Protein AF-A0A939FC76-F1 (afdb_monomer_lite)

InterPro domains:
  IPR024041 Ammonium transporter AmtB-like domain [PF00909] (3-61)
  IPR029020 Ammonium/urea transporter [G3DSA:1.10.3430.10] (1-69)

Foldseek 3Di:
DDDPPPVVVVVVVVVVVVVVCCVCVVVVVVQVVCCVPPRNDDDPVCVVVDVCCNPVVDDPDDPDDDDPDDPPPDDDDDDDDDD

Sequence (83 aa):
LYGGGLGQLGRQALAVVVVAAYAFLVTYGIGKAIDRLIGFRADEEHEQQGLDLTVHAESAYDHGVLGHGAPLSGTPKTPKVHA

pLDDT: mean 82.93, std 16.43, range [50.22, 98.81]

Structure (mmCIF, N/CA/C/O backbone):
data_AF-A0A939FC76-F1
#
_entry.id   AF-A0A939FC76-F1
#
loop_
_atom_site.group_PDB
_atom_site.id
_atom_site.type_symbol
_atom_site.label_atom_id
_atom_site.label_alt_id
_atom_site.label_comp_id
_atom_site.label_asym_id
_atom_site.label_entity_id
_atom_site.label_seq_id
_atom_site.pdbx_PDB_ins_code
_atom_site.Cartn_x
_atom_site.Cartn_y
_atom_site.Cartn_z
_atom_site.occupancy
_atom_site.B_iso_or_equiv
_atom_site.auth_seq_id
_atom_site.auth_comp_id
_atom_site.auth_asym_id
_atom_site.auth_atom_id
_atom_site.pdbx_PDB_model_num
ATOM 1 N N . LEU A 1 1 ? 36.178 -9.075 -18.325 1.00 51.12 1 LEU A N 1
ATOM 2 C CA . LEU A 1 1 ? 35.163 -7.996 -18.306 1.00 51.12 1 LEU A CA 1
ATOM 3 C C . LEU A 1 1 ? 33.883 -8.565 -17.703 1.00 51.12 1 LEU A C 1
ATOM 5 O O . LEU A 1 1 ? 33.280 -9.428 -18.324 1.00 51.12 1 LEU A O 1
ATOM 9 N N . TYR A 1 2 ? 33.529 -8.162 -16.482 1.00 63.91 2 TYR A N 1
ATOM 10 C CA . TYR A 1 2 ? 32.309 -8.596 -15.786 1.00 63.91 2 TYR A CA 1
ATOM 11 C C . TYR A 1 2 ? 31.208 -7.533 -15.949 1.00 63.91 2 TYR A C 1
ATOM 13 O O . TYR A 1 2 ? 31.521 -6.346 -15.923 1.00 63.91 2 TYR A O 1
ATOM 21 N N . GLY A 1 3 ? 29.940 -7.944 -16.103 1.00 68.75 3 GLY A N 1
ATOM 22 C CA . GLY A 1 3 ? 28.780 -7.047 -15.925 1.00 68.75 3 GLY A CA 1
ATOM 23 C C . GLY A 1 3 ? 27.899 -6.734 -17.146 1.00 68.75 3 GLY A C 1
ATOM 24 O O . GLY A 1 3 ? 27.073 -5.836 -17.047 1.00 68.75 3 GLY A O 1
ATOM 25 N N . GLY A 1 4 ? 28.067 -7.416 -18.288 1.00 76.06 4 GLY A N 1
ATOM 26 C CA . GLY A 1 4 ? 27.116 -7.395 -19.423 1.00 76.06 4 GLY A CA 1
ATOM 27 C C . GLY A 1 4 ? 26.834 -6.046 -20.114 1.00 76.06 4 GLY A C 1
ATOM 28 O O . GLY A 1 4 ? 26.019 -5.996 -21.034 1.00 76.06 4 GLY A O 1
ATOM 29 N N . GLY A 1 5 ? 27.523 -4.967 -19.730 1.00 83.44 5 GLY A N 1
ATOM 30 C CA . GLY A 1 5 ? 27.448 -3.644 -20.360 1.00 83.44 5 GLY A CA 1
ATOM 31 C C . GLY A 1 5 ? 26.173 -2.847 -20.038 1.00 83.44 5 GLY A C 1
ATOM 32 O O . GLY A 1 5 ? 25.282 -3.305 -19.324 1.00 83.44 5 GLY A O 1
ATOM 33 N N . LEU A 1 6 ? 26.060 -1.635 -20.599 1.00 83.19 6 LEU A N 1
ATOM 34 C CA . LEU A 1 6 ? 24.929 -0.716 -20.357 1.00 83.19 6 LEU A CA 1
ATOM 35 C C . LEU A 1 6 ? 23.559 -1.309 -20.738 1.00 83.19 6 LEU A C 1
ATOM 37 O O . LEU A 1 6 ? 22.539 -0.942 -20.157 1.00 83.19 6 LEU A O 1
ATOM 41 N N . GLY A 1 7 ? 23.527 -2.271 -21.665 1.00 84.00 7 GLY A N 1
ATOM 42 C CA . GLY A 1 7 ? 22.305 -2.998 -22.016 1.00 84.00 7 GLY A CA 1
ATOM 43 C C . GLY A 1 7 ? 21.725 -3.821 -20.857 1.00 84.00 7 GLY A C 1
ATOM 44 O O . GLY A 1 7 ? 20.506 -3.962 -20.762 1.00 84.00 7 GLY A O 1
ATOM 45 N N . GLN A 1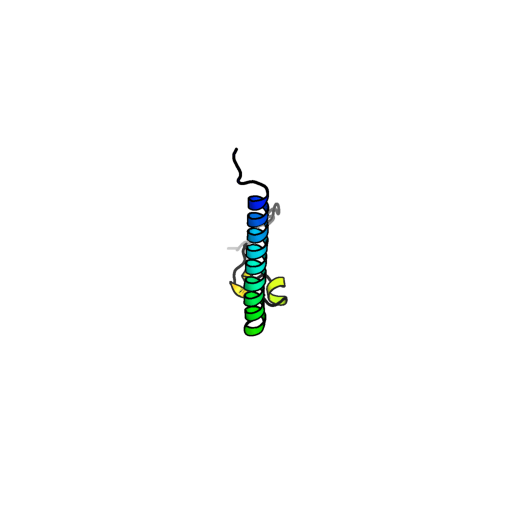 8 ? 22.561 -4.330 -19.944 1.00 89.00 8 GLN A N 1
ATOM 46 C CA . GLN A 1 8 ? 22.095 -5.070 -18.768 1.00 89.00 8 GLN A CA 1
ATOM 47 C C . GLN A 1 8 ? 21.434 -4.144 -17.736 1.00 89.00 8 GLN A C 1
ATOM 49 O O . GLN A 1 8 ? 20.404 -4.513 -17.169 1.00 89.00 8 GLN A O 1
ATOM 54 N N . LEU A 1 9 ? 21.954 -2.924 -17.557 1.00 90.06 9 LEU A N 1
ATOM 55 C CA . LEU A 1 9 ? 21.348 -1.912 -16.681 1.00 90.06 9 LEU A CA 1
ATOM 56 C C . LEU A 1 9 ? 19.936 -1.536 -17.147 1.00 90.06 9 LEU A C 1
ATOM 58 O O . LEU A 1 9 ? 19.017 -1.483 -16.334 1.00 90.06 9 LEU A O 1
ATOM 62 N N . GLY A 1 10 ? 19.732 -1.359 -18.457 1.00 92.81 10 GLY A N 1
ATOM 63 C CA . GLY A 1 10 ? 18.405 -1.073 -19.016 1.00 92.81 10 GLY A CA 1
ATOM 64 C C . GLY A 1 10 ? 17.388 -2.189 -18.748 1.00 92.81 10 GLY A C 1
ATOM 65 O O . GLY A 1 10 ? 16.248 -1.918 -18.375 1.00 92.81 10 GLY A O 1
ATOM 66 N N . ARG A 1 11 ? 17.807 -3.456 -18.862 1.00 94.25 11 ARG A N 1
ATOM 67 C CA . ARG A 1 11 ? 16.946 -4.614 -18.554 1.00 94.25 11 ARG A CA 1
ATOM 68 C C . ARG A 1 11 ? 16.576 -4.6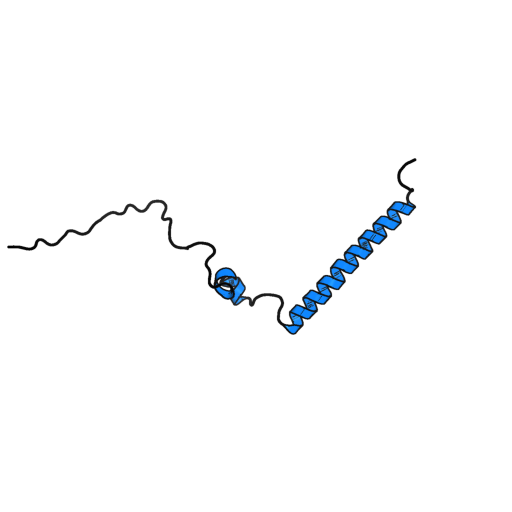85 -17.073 1.00 94.25 11 ARG A C 1
ATOM 70 O O . ARG A 1 11 ? 15.433 -4.993 -16.754 1.00 94.25 11 ARG A O 1
ATOM 77 N N . GLN A 1 12 ? 17.517 -4.386 -16.179 1.00 95.12 12 GLN A N 1
ATOM 78 C CA . GLN A 1 12 ? 17.259 -4.348 -14.738 1.00 95.12 12 GLN A CA 1
ATOM 79 C C . GLN A 1 12 ? 16.321 -3.197 -14.362 1.00 95.12 12 GLN A C 1
ATOM 81 O O . GLN A 1 12 ? 15.370 -3.414 -13.619 1.00 95.12 12 GLN A O 1
ATOM 86 N N . ALA A 1 13 ? 16.529 -2.003 -14.924 1.00 96.38 13 ALA A N 1
ATOM 87 C CA . ALA A 1 13 ? 15.639 -0.864 -14.712 1.00 96.38 13 ALA A CA 1
ATOM 88 C C . ALA A 1 13 ? 14.203 -1.176 -15.166 1.00 96.38 13 ALA A C 1
ATOM 90 O O . ALA A 1 13 ? 13.254 -0.931 -14.424 1.00 96.38 13 ALA A O 1
ATOM 91 N N . LEU A 1 14 ? 14.043 -1.796 -16.342 1.00 97.44 14 LEU A N 1
ATOM 92 C CA . LEU A 1 14 ? 12.737 -2.251 -16.818 1.00 97.44 14 LEU A CA 1
ATOM 93 C C . LEU A 1 14 ? 12.108 -3.272 -15.861 1.00 97.44 14 LEU A C 1
ATOM 95 O O . LEU A 1 14 ? 10.932 -3.148 -15.532 1.00 97.44 14 LEU A O 1
ATOM 99 N N . ALA A 1 15 ? 12.882 -4.253 -15.389 1.00 97.88 15 ALA A N 1
ATOM 100 C CA . ALA A 1 15 ? 12.391 -5.253 -14.446 1.00 97.88 15 ALA A CA 1
ATOM 101 C C . ALA A 1 15 ? 11.870 -4.609 -13.151 1.00 97.88 15 ALA A C 1
ATOM 103 O O . ALA A 1 15 ? 10.779 -4.950 -12.699 1.00 97.88 15 ALA A O 1
ATOM 104 N N . VAL A 1 16 ? 12.598 -3.634 -12.596 1.00 98.31 16 VAL A N 1
ATOM 105 C CA . VAL A 1 16 ? 12.171 -2.886 -11.402 1.00 98.31 16 VAL A CA 1
ATOM 106 C C . VAL A 1 16 ? 10.851 -2.160 -11.652 1.00 98.31 16 VAL A C 1
ATOM 108 O O . VAL A 1 16 ? 9.931 -2.284 -10.847 1.00 98.31 16 VAL A O 1
ATOM 111 N N . VAL A 1 17 ? 10.727 -1.447 -12.775 1.00 98.62 17 VAL A N 1
ATOM 112 C CA . VAL A 1 17 ? 9.499 -0.710 -13.114 1.00 98.62 17 VAL A CA 1
ATOM 113 C C . VAL A 1 17 ? 8.313 -1.657 -13.274 1.00 98.62 17 VAL A C 1
ATOM 115 O O . VAL A 1 17 ? 7.241 -1.385 -12.739 1.00 98.62 17 VAL A O 1
ATOM 118 N N . VAL A 1 18 ? 8.498 -2.784 -13.965 1.00 98.62 18 VAL A N 1
ATOM 119 C CA . VAL A 1 18 ? 7.434 -3.775 -14.171 1.00 98.62 18 VAL A CA 1
ATOM 120 C C . VAL A 1 18 ? 6.983 -4.380 -12.844 1.00 98.62 18 VAL A C 1
ATOM 122 O O . VAL A 1 18 ? 5.783 -4.449 -12.588 1.00 98.62 18 VAL A O 1
ATOM 125 N N . VAL A 1 19 ? 7.920 -4.777 -11.980 1.00 98.62 19 VAL A N 1
ATOM 126 C CA . VAL A 1 19 ? 7.591 -5.347 -10.666 1.00 98.62 19 VAL A CA 1
ATOM 127 C C . VAL A 1 19 ? 6.892 -4.315 -9.782 1.00 98.62 19 VAL A C 1
ATOM 129 O O . VAL A 1 19 ? 5.873 -4.638 -9.176 1.00 98.62 19 VAL A O 1
ATOM 132 N N . ALA A 1 20 ? 7.379 -3.072 -9.745 1.00 98.69 20 ALA A N 1
ATOM 133 C CA . ALA A 1 20 ? 6.758 -1.998 -8.975 1.00 98.69 20 ALA A CA 1
ATOM 134 C C . ALA A 1 20 ? 5.335 -1.694 -9.466 1.00 98.69 20 ALA A C 1
ATOM 136 O O . ALA A 1 20 ? 4.412 -1.599 -8.658 1.00 98.69 20 ALA A O 1
ATOM 137 N N . ALA A 1 21 ? 5.140 -1.599 -10.786 1.00 98.75 21 ALA A N 1
ATOM 138 C CA . ALA A 1 21 ? 3.832 -1.357 -11.383 1.00 98.75 21 ALA A CA 1
ATOM 139 C C . ALA A 1 21 ? 2.860 -2.505 -11.095 1.00 98.75 21 ALA A C 1
ATOM 141 O O . ALA A 1 21 ? 1.732 -2.258 -10.678 1.00 98.75 21 ALA A O 1
ATOM 142 N N . TYR A 1 22 ? 3.298 -3.754 -11.264 1.00 98.69 22 TYR A N 1
ATOM 143 C CA . TYR A 1 22 ? 2.480 -4.923 -10.958 1.00 98.69 22 TYR A CA 1
ATOM 144 C C . TYR A 1 22 ? 2.095 -4.962 -9.477 1.00 98.69 22 TYR A C 1
ATOM 146 O O . TYR A 1 22 ? 0.911 -5.036 -9.155 1.00 98.69 22 TYR A O 1
ATOM 154 N N . ALA A 1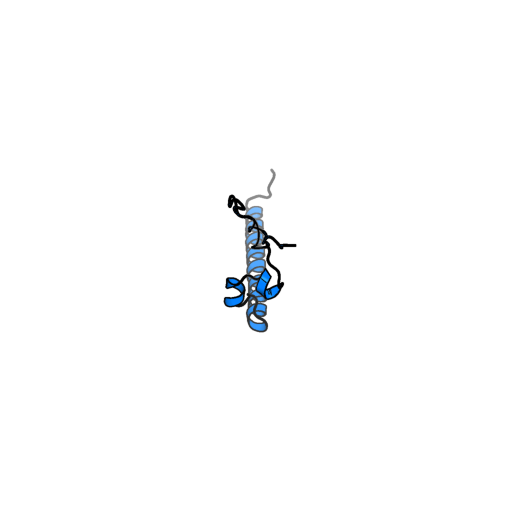 23 ? 3.075 -4.852 -8.574 1.00 98.62 23 ALA A N 1
ATOM 155 C CA . ALA A 1 23 ? 2.838 -4.890 -7.136 1.00 98.62 23 ALA A CA 1
ATOM 156 C C . ALA A 1 23 ? 1.870 -3.786 -6.698 1.00 98.62 23 ALA A C 1
ATOM 158 O O . ALA A 1 23 ? 0.925 -4.065 -5.961 1.00 98.62 23 ALA A O 1
ATOM 159 N N . PHE A 1 24 ? 2.054 -2.558 -7.191 1.00 98.69 24 PHE A N 1
ATOM 160 C CA . PHE A 1 24 ? 1.170 -1.443 -6.871 1.00 98.69 24 PHE A CA 1
ATOM 161 C C . PHE A 1 24 ? -0.238 -1.646 -7.435 1.00 98.69 24 PHE A C 1
ATOM 163 O O . PHE A 1 24 ? -1.200 -1.616 -6.675 1.00 98.69 24 PHE A O 1
ATOM 170 N N . LEU A 1 25 ? -0.379 -1.881 -8.743 1.00 98.81 25 LEU A N 1
ATOM 171 C CA . LEU A 1 25 ? -1.687 -1.944 -9.402 1.00 98.81 25 LEU A CA 1
ATOM 172 C C . LEU A 1 25 ? -2.520 -3.129 -8.918 1.00 98.81 25 LEU A C 1
ATOM 174 O O . LEU A 1 25 ? -3.715 -2.972 -8.674 1.00 98.81 25 LEU A O 1
ATOM 178 N N . VAL A 1 26 ? -1.900 -4.298 -8.754 1.00 98.69 26 VAL A N 1
ATOM 179 C CA . VAL A 1 26 ? -2.604 -5.497 -8.290 1.00 98.69 26 VAL A CA 1
ATOM 180 C C . VAL A 1 26 ? -3.010 -5.346 -6.830 1.00 98.69 26 VAL A C 1
ATOM 182 O O . VAL A 1 26 ? -4.180 -5.544 -6.510 1.00 98.69 26 VAL A O 1
ATOM 185 N N . THR A 1 27 ? -2.093 -4.931 -5.950 1.00 98.44 27 THR A N 1
ATOM 186 C CA . THR A 1 27 ? -2.411 -4.747 -4.523 1.00 98.44 27 THR A CA 1
ATOM 187 C C . THR A 1 27 ? -3.455 -3.654 -4.331 1.00 98.44 27 THR A C 1
ATOM 189 O O . THR A 1 27 ? -4.421 -3.852 -3.600 1.00 98.44 27 THR A O 1
ATOM 192 N N . TYR A 1 28 ? -3.311 -2.523 -5.027 1.00 98.38 28 TYR A N 1
ATOM 193 C CA . TYR A 1 28 ? -4.285 -1.437 -4.984 1.00 98.38 28 TYR A CA 1
ATOM 194 C C . TYR A 1 28 ? -5.649 -1.886 -5.512 1.00 98.38 28 TYR A C 1
ATOM 196 O O . TYR A 1 28 ? -6.666 -1.601 -4.888 1.00 98.38 28 TYR A O 1
ATOM 204 N N . GLY A 1 29 ? -5.684 -2.621 -6.627 1.00 98.44 29 GLY A N 1
ATOM 205 C CA . GLY A 1 29 ? -6.918 -3.153 -7.200 1.00 98.44 29 GLY A CA 1
ATOM 206 C C . GLY A 1 29 ? -7.647 -4.095 -6.242 1.00 98.44 29 GLY A C 1
ATOM 207 O O . GLY A 1 29 ? -8.841 -3.919 -6.008 1.00 98.44 29 GLY A O 1
ATOM 208 N N . ILE A 1 30 ? -6.927 -5.046 -5.638 1.00 98.19 30 ILE A N 1
ATOM 209 C CA . ILE A 1 30 ? -7.482 -5.979 -4.647 1.00 98.19 30 ILE A CA 1
ATOM 210 C C . ILE A 1 30 ? -7.962 -5.222 -3.407 1.00 98.19 30 ILE A C 1
ATOM 212 O O . ILE A 1 30 ? -9.112 -5.381 -3.004 1.00 98.19 30 ILE A O 1
ATOM 216 N N . GLY A 1 31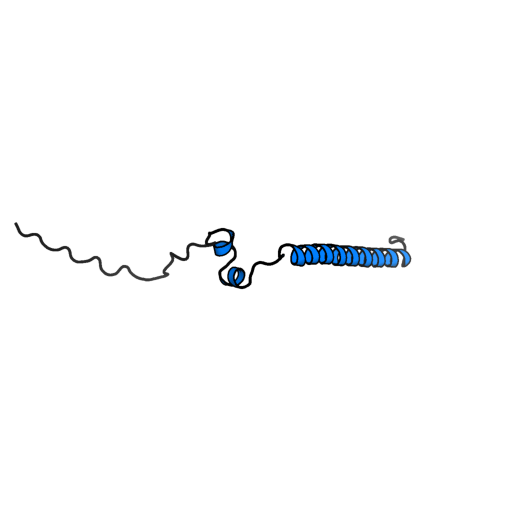 ? -7.119 -4.357 -2.837 1.00 98.00 31 GLY A N 1
ATOM 217 C CA . GLY A 1 31 ? -7.472 -3.556 -1.668 1.00 98.00 31 GLY A CA 1
ATOM 218 C C . GLY A 1 31 ? -8.701 -2.687 -1.925 1.00 98.00 31 GLY A C 1
ATOM 219 O O . GLY A 1 31 ? -9.611 -2.649 -1.105 1.00 98.00 31 GLY A O 1
ATOM 220 N N . LYS A 1 32 ? -8.794 -2.061 -3.107 1.00 98.12 32 LYS A N 1
ATOM 221 C CA . LYS A 1 32 ? -9.946 -1.237 -3.482 1.00 98.12 32 LYS A CA 1
ATOM 222 C C . LYS A 1 32 ? -11.211 -2.058 -3.713 1.00 98.12 32 LYS A C 1
ATOM 224 O O . LYS A 1 32 ? -12.300 -1.575 -3.411 1.00 98.12 32 LYS A O 1
ATOM 229 N N . ALA A 1 33 ? -11.086 -3.270 -4.248 1.00 98.31 33 ALA A N 1
ATOM 230 C CA . ALA A 1 33 ? -12.214 -4.184 -4.379 1.00 98.31 33 ALA A CA 1
ATOM 231 C C . ALA A 1 33 ? -12.739 -4.608 -3.001 1.00 98.31 33 ALA A C 1
ATOM 233 O O . ALA A 1 33 ? -13.938 -4.517 -2.764 1.00 98.31 33 ALA A O 1
ATOM 234 N N . ILE A 1 34 ? -11.856 -4.989 -2.075 1.00 98.06 34 ILE A N 1
ATOM 235 C CA . ILE A 1 34 ? -12.229 -5.364 -0.702 1.00 98.06 34 ILE A CA 1
ATOM 236 C C . ILE A 1 34 ? -12.891 -4.187 0.023 1.00 98.06 34 ILE A C 1
ATOM 238 O O . ILE A 1 34 ? -13.990 -4.336 0.554 1.00 98.06 34 ILE A O 1
ATOM 242 N N . ASP A 1 35 ? -12.272 -3.005 -0.040 1.00 96.75 35 ASP A N 1
ATOM 243 C CA . ASP A 1 35 ? -12.788 -1.750 0.521 1.00 96.75 35 ASP A CA 1
ATOM 244 C C . ASP A 1 35 ? -14.224 -1.460 0.063 1.00 96.75 35 ASP A C 1
ATOM 246 O O . ASP A 1 35 ? -15.080 -1.090 0.857 1.00 96.75 35 ASP A O 1
ATOM 250 N N . ARG A 1 36 ? -14.513 -1.703 -1.219 1.00 96.56 36 ARG A N 1
ATOM 251 C CA . ARG A 1 36 ? -15.839 -1.485 -1.813 1.00 96.56 36 ARG A CA 1
ATOM 252 C C . ARG A 1 36 ? -16.875 -2.543 -1.444 1.00 96.56 36 ARG A C 1
ATOM 254 O O . ARG A 1 36 ? -18.061 -2.237 -1.501 1.00 96.56 36 ARG A O 1
ATOM 261 N N . LEU A 1 37 ? -16.452 -3.777 -1.181 1.00 97.31 37 LEU A N 1
ATOM 262 C CA . LEU A 1 37 ? -17.364 -4.910 -1.013 1.00 97.31 37 LEU A CA 1
ATOM 263 C C . LEU A 1 37 ? -17.720 -5.172 0.449 1.00 97.31 37 LEU A C 1
ATOM 265 O O . LEU A 1 37 ? -18.877 -5.459 0.738 1.00 97.31 37 LEU A O 1
ATOM 269 N N . ILE A 1 38 ? -16.736 -5.103 1.346 1.00 95.12 38 ILE A N 1
ATOM 270 C CA . ILE A 1 38 ? -16.898 -5.485 2.758 1.00 95.12 38 ILE A CA 1
ATOM 271 C C . ILE A 1 38 ? -16.326 -4.464 3.748 1.00 95.12 38 ILE A C 1
ATOM 273 O O . ILE A 1 38 ? -16.563 -4.601 4.941 1.00 95.12 38 ILE A O 1
ATOM 277 N N . GLY A 1 39 ? -15.603 -3.447 3.266 1.00 92.88 39 GLY A N 1
ATOM 278 C CA . GLY A 1 39 ? -14.844 -2.524 4.110 1.00 92.88 39 GLY A CA 1
ATOM 279 C C . GLY A 1 39 ? -13.486 -3.119 4.490 1.00 92.88 39 GLY A C 1
ATOM 280 O O . GLY A 1 39 ? -13.400 -4.194 5.074 1.00 92.88 39 GLY A O 1
ATOM 281 N N . PHE A 1 40 ? -12.399 -2.447 4.101 1.00 94.31 40 PHE A N 1
ATOM 282 C CA . PHE A 1 40 ? -11.035 -2.938 4.352 1.00 94.31 40 PHE A CA 1
ATOM 283 C C . PHE A 1 40 ? -10.467 -2.453 5.692 1.00 94.31 40 PHE A C 1
ATOM 285 O O . PHE A 1 40 ? -9.620 -3.116 6.287 1.00 94.31 40 PHE A O 1
ATOM 292 N N . ARG A 1 41 ? -10.917 -1.284 6.151 1.00 94.00 41 ARG A N 1
ATOM 293 C CA . ARG A 1 41 ? -10.469 -0.628 7.381 1.00 94.00 41 ARG A CA 1
ATOM 294 C C . ARG A 1 41 ? -11.573 -0.701 8.433 1.00 94.00 41 ARG A C 1
ATOM 296 O O . ARG A 1 41 ? -12.747 -0.727 8.072 1.00 94.00 41 ARG A O 1
ATOM 303 N N . ALA A 1 42 ? -11.190 -0.746 9.706 1.00 93.31 42 ALA A N 1
ATOM 304 C CA . ALA A 1 42 ? -12.147 -0.662 10.801 1.00 93.31 42 ALA A CA 1
ATOM 305 C C . ALA A 1 42 ? -12.826 0.715 10.825 1.00 93.31 42 ALA A C 1
ATOM 307 O O . ALA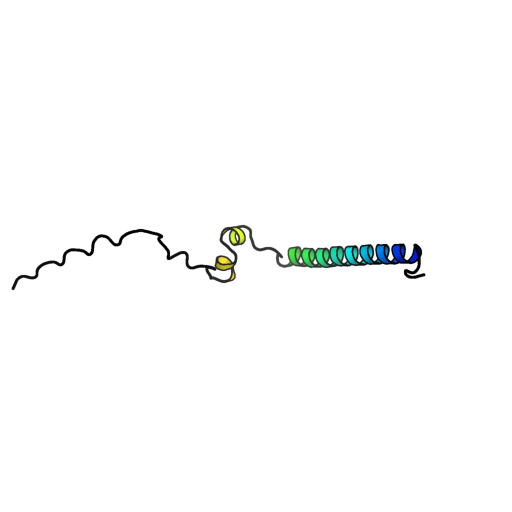 A 1 42 ? -12.240 1.710 10.390 1.00 93.31 42 ALA A O 1
ATOM 308 N N . ASP A 1 43 ? -14.054 0.762 11.341 1.00 92.06 43 ASP A N 1
ATOM 309 C CA . ASP A 1 43 ? -14.753 2.029 11.551 1.00 92.06 43 ASP A CA 1
ATOM 310 C C . ASP A 1 43 ? -13.957 2.942 12.490 1.00 92.06 43 ASP A C 1
ATOM 312 O O . ASP A 1 43 ? -13.282 2.487 13.416 1.00 92.06 43 ASP A O 1
ATOM 316 N N . GLU A 1 44 ? -14.065 4.249 12.267 1.00 93.75 44 GLU A N 1
ATOM 317 C CA . GLU A 1 44 ? -13.290 5.264 12.986 1.00 93.75 44 GLU A CA 1
ATOM 318 C C . GLU A 1 44 ? -13.501 5.194 14.508 1.00 93.75 44 GLU A C 1
ATOM 320 O O . GLU A 1 44 ? -12.562 5.363 15.283 1.00 93.75 44 GLU A O 1
ATOM 325 N N . GLU A 1 45 ? -14.717 4.863 14.943 1.00 90.19 45 GLU A N 1
ATOM 326 C CA . GLU A 1 45 ? -15.062 4.661 16.353 1.00 90.19 45 GLU A CA 1
ATOM 327 C C . GLU A 1 45 ? -14.308 3.468 16.961 1.00 90.19 45 GLU A C 1
ATOM 329 O O . GLU A 1 45 ? -13.786 3.568 18.074 1.00 90.19 45 GLU A O 1
ATOM 334 N N . HIS A 1 46 ? -14.185 2.365 16.216 1.00 90.94 46 HIS A N 1
ATOM 335 C CA . HIS A 1 46 ? -13.432 1.188 16.648 1.00 90.94 46 HIS A CA 1
ATOM 336 C C . HIS A 1 46 ? -11.923 1.455 16.686 1.00 90.94 46 HIS A C 1
ATOM 338 O O . HIS A 1 46 ? -11.233 0.995 17.597 1.00 90.94 46 HIS A O 1
ATOM 344 N N . GLU A 1 47 ? -11.403 2.250 15.748 1.00 91.19 47 GLU A N 1
ATOM 345 C CA . GLU A 1 47 ? -10.001 2.677 15.774 1.00 91.19 47 GLU A CA 1
ATOM 346 C C . GLU A 1 47 ? -9.694 3.591 16.967 1.00 91.19 47 GLU A C 1
ATOM 348 O O . GLU A 1 47 ? -8.635 3.451 17.579 1.00 91.19 47 GLU A O 1
ATOM 353 N N . GLN A 1 48 ? -10.617 4.487 17.335 1.00 92.94 48 GLN A N 1
ATOM 354 C CA . GLN A 1 48 ? -10.463 5.375 18.494 1.00 92.94 48 GLN A CA 1
ATOM 355 C C . GLN A 1 48 ? -10.534 4.626 19.830 1.00 92.94 48 GLN A C 1
ATOM 357 O O . GLN A 1 48 ? -9.788 4.947 20.754 1.00 92.94 48 GLN A O 1
ATOM 362 N N . GLN A 1 49 ? -11.427 3.639 19.945 1.00 89.69 49 GLN A N 1
ATOM 363 C CA . GLN A 1 49 ? -11.591 2.828 21.158 1.00 89.69 49 GLN A CA 1
ATOM 364 C C . GLN A 1 49 ? -10.506 1.748 21.310 1.00 89.69 49 GLN A C 1
ATOM 366 O O . GLN A 1 49 ? -10.273 1.268 22.418 1.00 89.69 49 GLN A O 1
ATOM 371 N N . GLY A 1 50 ? -9.829 1.394 20.215 1.00 90.12 50 GLY A N 1
ATOM 372 C CA . GLY A 1 50 ? -8.800 0.361 20.155 1.00 90.12 50 GLY A CA 1
ATOM 373 C C . GLY A 1 50 ? -9.339 -0.955 19.593 1.00 90.12 50 GLY A C 1
ATOM 374 O O . GLY A 1 50 ? -10.364 -1.474 20.037 1.00 90.12 50 GLY A O 1
ATOM 375 N N . LEU A 1 51 ? -8.621 -1.523 18.619 1.00 92.00 51 LEU A N 1
ATOM 376 C CA . LEU A 1 51 ? -8.994 -2.783 17.959 1.00 92.00 51 LEU A CA 1
ATOM 377 C C . LEU A 1 51 ? -8.968 -3.979 18.914 1.00 92.00 51 LEU A C 1
ATOM 379 O O . LEU A 1 51 ? -9.759 -4.908 18.759 1.00 92.00 51 LEU A O 1
ATOM 383 N N . ASP A 1 52 ? -8.090 -3.953 19.913 1.00 91.00 52 ASP A N 1
ATOM 384 C CA . ASP A 1 52 ? -8.005 -5.023 20.908 1.00 91.00 52 ASP A CA 1
ATOM 385 C C . ASP A 1 52 ? -9.313 -5.103 21.703 1.00 91.00 52 ASP A C 1
ATOM 387 O O . ASP A 1 52 ? -9.911 -6.173 21.816 1.00 91.00 52 ASP A O 1
ATOM 391 N N . LEU A 1 53 ? -9.847 -3.957 22.136 1.00 88.44 53 LEU A N 1
ATOM 392 C CA . LEU A 1 53 ? -11.101 -3.916 22.882 1.00 88.44 53 LEU A CA 1
ATOM 393 C C . LEU A 1 53 ? -12.309 -4.189 21.981 1.00 88.44 53 LEU A C 1
ATOM 395 O O . LEU A 1 53 ? -13.211 -4.934 22.356 1.00 88.44 53 LEU A O 1
ATOM 399 N N . THR A 1 54 ? -12.335 -3.586 20.794 1.00 90.25 54 THR A N 1
ATOM 400 C CA . THR A 1 54 ? -13.528 -3.582 19.935 1.00 90.25 54 THR A CA 1
ATOM 401 C C . THR A 1 54 ? -13.681 -4.829 19.073 1.00 90.25 54 THR A C 1
ATOM 403 O O . THR A 1 54 ? -14.807 -5.232 18.793 1.00 90.25 54 THR A O 1
ATOM 406 N N . VAL A 1 55 ? -12.578 -5.475 18.685 1.00 89.38 55 VAL A N 1
ATOM 407 C CA . VAL A 1 55 ? -12.587 -6.673 17.826 1.00 89.38 55 VAL A CA 1
ATOM 408 C C . VAL A 1 55 ? -12.201 -7.933 18.596 1.00 89.38 55 VAL A C 1
ATOM 410 O O . VAL A 1 55 ? -12.747 -9.001 18.324 1.00 89.38 55 VAL A O 1
ATOM 413 N N . HIS A 1 56 ? -11.293 -7.827 19.569 1.00 92.12 56 HIS A N 1
ATOM 414 C CA . HIS A 1 56 ? -10.784 -8.985 20.311 1.00 92.12 56 HIS A CA 1
ATOM 415 C C . HIS A 1 56 ? -11.339 -9.092 21.741 1.00 92.12 56 HIS A C 1
ATOM 417 O O . HIS A 1 56 ? -11.113 -10.109 22.393 1.00 92.12 56 HIS A O 1
ATOM 423 N N . ALA A 1 57 ? -12.106 -8.095 22.211 1.00 87.00 57 ALA A N 1
ATOM 424 C CA . ALA A 1 57 ? -12.619 -8.004 23.582 1.00 87.00 57 ALA A CA 1
ATOM 425 C C . ALA A 1 57 ? -11.520 -8.140 24.657 1.00 87.00 57 ALA A C 1
ATOM 427 O O . ALA A 1 57 ? -11.761 -8.641 25.757 1.00 87.00 57 ALA A O 1
ATOM 428 N N . GLU A 1 58 ? -10.311 -7.683 24.331 1.00 84.44 58 GLU A N 1
ATOM 429 C CA . GLU A 1 58 ? -9.111 -7.778 25.155 1.00 84.44 58 GLU A CA 1
ATOM 430 C C . GLU A 1 58 ? -8.531 -6.382 25.413 1.00 84.44 58 GLU A C 1
ATOM 432 O O . GLU A 1 58 ? -8.685 -5.459 24.616 1.00 84.44 58 GLU A O 1
ATOM 437 N N . SER A 1 59 ? -7.838 -6.224 26.539 1.00 82.00 59 SER A N 1
ATOM 438 C CA . SER A 1 59 ? -6.932 -5.097 26.746 1.00 82.00 59 SER A CA 1
ATOM 439 C C . SER A 1 59 ? -5.498 -5.603 26.637 1.00 82.00 59 SER A C 1
ATOM 441 O O . SER A 1 59 ? -5.140 -6.527 27.365 1.00 82.00 59 SER A O 1
ATOM 443 N N . ALA A 1 60 ? -4.666 -4.985 25.788 1.00 79.12 60 ALA A N 1
ATOM 444 C CA . ALA A 1 60 ? -3.251 -5.359 25.640 1.00 79.12 60 ALA A CA 1
ATOM 445 C C . ALA A 1 60 ? -2.474 -5.325 26.971 1.00 79.12 60 ALA A C 1
ATOM 447 O O . ALA A 1 60 ? -1.493 -6.046 27.154 1.00 79.12 60 ALA A O 1
ATOM 448 N N . TYR A 1 61 ? -2.921 -4.474 27.900 1.00 78.19 61 TYR A N 1
ATOM 449 C CA . TYR A 1 61 ? -2.428 -4.379 29.269 1.00 78.19 61 TYR A CA 1
ATOM 450 C C . TYR A 1 61 ? -3.604 -4.217 30.230 1.00 78.19 61 TYR A C 1
ATOM 452 O O . TYR A 1 61 ? -4.565 -3.516 29.916 1.00 78.19 61 TYR A O 1
ATOM 460 N N . ASP A 1 62 ? -3.525 -4.795 31.428 1.00 72.75 62 ASP A N 1
ATOM 461 C CA . ASP A 1 62 ? -4.464 -4.430 32.487 1.00 72.75 62 ASP A CA 1
ATOM 462 C C . ASP A 1 62 ? -4.194 -2.968 32.880 1.00 72.75 62 ASP A C 1
ATOM 464 O O . ASP A 1 62 ? -3.094 -2.613 33.309 1.00 72.75 62 ASP A O 1
ATOM 468 N N . HIS A 1 63 ? -5.174 -2.085 32.684 1.00 62.25 63 HIS A N 1
ATOM 469 C CA . HIS A 1 63 ? -5.061 -0.685 33.103 1.00 62.25 63 HIS A CA 1
ATOM 470 C C . HIS A 1 63 ? -5.071 -0.537 34.640 1.00 62.25 63 HIS A C 1
ATOM 472 O O . HIS A 1 63 ? -4.899 0.571 35.157 1.00 62.25 63 HIS A O 1
ATOM 478 N N . GLY A 1 64 ? -5.240 -1.634 35.385 1.00 64.75 64 GLY A N 1
ATOM 479 C CA . GLY A 1 64 ? -4.988 -1.717 36.816 1.00 64.75 64 GLY A CA 1
ATOM 480 C C . GLY A 1 64 ? -3.576 -2.215 37.147 1.00 64.75 64 GLY A C 1
ATOM 481 O O . GLY A 1 64 ? -3.207 -3.320 36.777 1.00 64.75 64 GLY A O 1
ATOM 482 N N . VAL A 1 65 ? -2.861 -1.442 37.982 1.00 61.19 65 VAL A N 1
ATOM 483 C CA . VAL A 1 65 ? -1.571 -1.747 38.657 1.00 61.19 65 VAL A CA 1
ATOM 484 C C . VAL A 1 65 ? -0.341 -1.378 37.805 1.00 61.19 65 VAL A C 1
ATOM 486 O O . VAL A 1 65 ? 0.049 -2.083 36.890 1.00 61.19 65 VAL A O 1
ATOM 489 N N . LEU A 1 66 ? 0.329 -0.240 38.038 1.00 58.12 66 LEU A N 1
ATOM 490 C CA . LEU A 1 66 ? 1.131 0.055 39.233 1.00 58.12 66 LEU A CA 1
ATOM 491 C C . LEU A 1 66 ? 1.069 1.545 39.615 1.00 58.12 66 LEU A C 1
ATOM 493 O O . LEU A 1 66 ? 1.641 2.405 38.944 1.00 58.12 66 LEU A O 1
ATOM 497 N N . GLY A 1 67 ? 0.483 1.838 40.777 1.00 52.78 67 GLY A N 1
ATOM 498 C CA . GLY A 1 67 ? 0.813 3.055 41.506 1.00 52.78 67 GLY A CA 1
ATOM 499 C C . GLY A 1 67 ? 2.282 3.007 41.925 1.00 52.78 67 GLY A C 1
ATOM 500 O O . GLY A 1 67 ? 2.639 2.316 42.876 1.00 52.78 67 GLY A O 1
ATOM 501 N N . HIS A 1 68 ? 3.141 3.755 41.235 1.00 61.75 68 HIS A N 1
ATOM 502 C CA . HIS A 1 68 ? 4.442 4.134 41.775 1.00 61.75 68 HIS A CA 1
ATOM 503 C C . HIS A 1 68 ? 4.212 5.127 42.934 1.00 61.75 68 HIS A C 1
ATOM 505 O O . HIS A 1 68 ? 4.179 6.336 42.726 1.00 61.75 68 HIS A O 1
ATOM 511 N N . GLY A 1 69 ? 4.033 4.613 44.160 1.00 55.78 69 GLY A N 1
ATOM 512 C CA . GLY A 1 69 ? 4.340 5.368 45.385 1.00 55.78 69 GLY A CA 1
ATOM 513 C C . GLY A 1 69 ? 3.202 5.840 46.303 1.00 55.78 69 GLY A C 1
ATOM 514 O O . GLY A 1 69 ? 3.431 6.777 47.062 1.00 55.78 69 GLY A O 1
ATOM 515 N N . ALA A 1 70 ? 2.013 5.229 46.319 1.00 57.69 70 ALA A N 1
ATOM 516 C CA . ALA A 1 70 ? 1.016 5.554 47.352 1.00 57.69 70 ALA A CA 1
ATOM 517 C C . ALA A 1 70 ? 1.212 4.666 48.604 1.00 57.69 70 ALA A C 1
ATOM 519 O O . ALA A 1 70 ? 1.019 3.451 48.512 1.00 57.69 70 ALA A O 1
ATOM 520 N N . PRO A 1 71 ? 1.591 5.216 49.777 1.00 55.12 71 PRO A N 1
ATOM 521 C CA . PRO A 1 71 ? 1.661 4.436 51.005 1.00 55.12 71 PRO A CA 1
ATOM 522 C C . PRO A 1 71 ? 0.247 4.008 51.401 1.00 55.12 71 PRO A C 1
ATOM 524 O O . PRO A 1 71 ? -0.6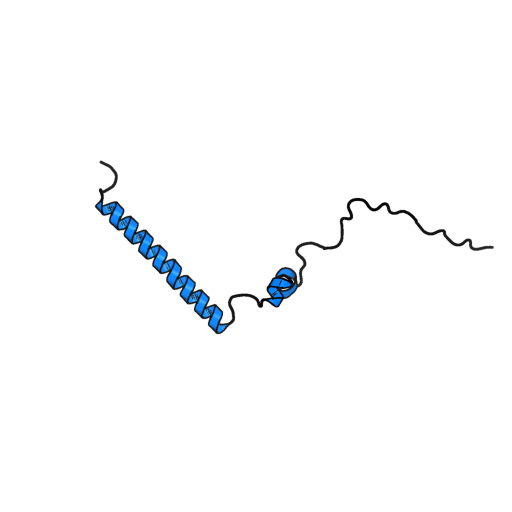55 4.841 51.505 1.00 55.12 71 PRO A O 1
ATOM 527 N N . LEU A 1 72 ? 0.059 2.712 51.652 1.00 62.16 72 LEU A N 1
ATOM 528 C CA . LEU A 1 72 ? -1.149 2.170 52.275 1.00 62.16 72 LEU A CA 1
ATOM 529 C C . LEU A 1 72 ? -1.196 2.642 53.738 1.00 62.16 72 LEU A C 1
ATOM 531 O O . LEU A 1 72 ? -0.860 1.910 54.666 1.00 62.16 72 LEU A O 1
ATOM 535 N N . SER A 1 73 ? -1.536 3.913 53.937 1.00 65.06 73 SER A N 1
ATOM 536 C CA . SER A 1 73 ? -1.747 4.509 55.247 1.00 65.06 73 SER A CA 1
ATOM 537 C C . SER A 1 73 ? -3.194 4.272 55.664 1.00 65.06 73 SER A C 1
ATOM 539 O O . SER A 1 73 ? -4.118 4.797 55.045 1.00 65.06 73 SER A O 1
ATOM 541 N N . GLY A 1 74 ? -3.373 3.494 56.733 1.00 57.62 74 GLY A N 1
ATOM 542 C CA . GLY A 1 74 ? -4.599 3.493 57.529 1.00 57.62 74 GLY A CA 1
ATOM 543 C C . GLY A 1 74 ? -5.458 2.241 57.407 1.00 57.62 74 GLY A C 1
ATOM 544 O O . GLY A 1 74 ? -6.563 2.292 56.876 1.00 57.62 74 GLY A O 1
ATOM 545 N N . THR A 1 75 ? -5.015 1.126 57.989 1.00 59.22 75 THR A N 1
ATOM 546 C CA . THR A 1 75 ? -5.949 0.070 58.397 1.00 59.22 75 THR A CA 1
ATOM 547 C C . THR A 1 75 ? -6.923 0.629 59.458 1.00 59.22 75 THR A C 1
ATOM 549 O O . THR A 1 75 ? -6.471 1.259 60.421 1.00 59.22 75 THR A O 1
ATOM 552 N N . PRO A 1 76 ? -8.249 0.437 59.312 1.00 56.19 76 PRO A N 1
ATOM 553 C CA . PRO A 1 76 ? -9.258 0.986 60.223 1.00 56.19 76 PRO A CA 1
ATOM 554 C C . PRO A 1 76 ? -9.174 0.402 61.641 1.00 56.19 76 PRO A C 1
ATOM 556 O O . PRO A 1 76 ? -8.928 -0.791 61.819 1.00 56.19 76 PRO A O 1
ATOM 559 N N . LYS A 1 77 ? -9.437 1.233 62.660 1.00 58.66 77 LYS A N 1
ATOM 560 C CA . LYS A 1 77 ? -9.571 0.800 64.062 1.00 58.66 77 LYS A CA 1
ATOM 561 C C . LYS A 1 77 ? -10.726 -0.200 64.208 1.00 58.66 77 LYS A C 1
ATOM 563 O O . LYS A 1 77 ? -11.870 0.128 63.905 1.00 58.66 77 LYS A O 1
ATOM 568 N N . THR A 1 78 ? -10.429 -1.383 64.735 1.00 67.50 78 THR A N 1
ATOM 569 C CA . THR A 1 78 ? -11.405 -2.412 65.120 1.00 67.50 78 THR A CA 1
ATOM 570 C C . THR A 1 78 ? -12.309 -1.911 66.260 1.00 67.50 78 THR A C 1
ATOM 572 O O . THR A 1 78 ? -11.792 -1.311 67.210 1.00 67.50 78 THR A O 1
ATOM 575 N N . PRO A 1 79 ? -13.636 -2.152 66.236 1.00 59.53 79 PRO A N 1
ATOM 576 C CA . PRO A 1 79 ? -14.500 -1.812 67.358 1.00 59.53 79 PRO A CA 1
ATOM 577 C C . PRO A 1 79 ? -14.302 -2.818 68.497 1.00 59.53 79 PRO A C 1
ATOM 579 O O . PRO A 1 79 ? -14.293 -4.030 68.281 1.00 59.53 79 PRO A O 1
ATOM 582 N N . LYS A 1 80 ? -14.144 -2.308 69.722 1.00 54.88 80 LYS A N 1
ATOM 583 C CA . LYS A 1 80 ? -14.092 -3.122 70.940 1.00 54.88 80 LYS A CA 1
ATOM 584 C C . LYS A 1 80 ? -15.472 -3.726 71.203 1.00 54.88 80 LYS A C 1
ATOM 586 O O . LYS A 1 80 ? -16.428 -2.984 71.417 1.00 54.88 80 LYS A O 1
ATOM 591 N N . VAL A 1 81 ? -15.563 -5.053 71.222 1.00 59.19 81 VAL A N 1
ATOM 592 C CA . VAL A 1 81 ? -16.730 -5.763 71.755 1.00 59.19 81 VAL A CA 1
ATOM 593 C C . VAL A 1 81 ? -16.512 -5.929 73.256 1.00 59.19 81 VAL A C 1
ATOM 595 O O . VAL A 1 81 ? -15.529 -6.532 73.682 1.00 59.19 81 VAL A O 1
ATOM 598 N N . HIS A 1 82 ? -17.396 -5.316 74.038 1.00 51.28 82 HIS A N 1
ATOM 599 C CA . HIS A 1 82 ? -17.480 -5.491 75.482 1.00 51.28 82 HIS A CA 1
ATOM 600 C C . HIS A 1 82 ? -18.102 -6.855 75.805 1.00 51.28 82 HIS A C 1
ATOM 602 O O . HIS A 1 82 ? -19.145 -7.197 75.247 1.00 51.28 82 HIS A O 1
ATOM 608 N N . ALA A 1 83 ? -17.471 -7.579 76.728 1.00 50.22 83 ALA A N 1
ATOM 609 C CA . ALA A 1 83 ? -18.065 -8.624 77.554 1.00 50.22 83 ALA A CA 1
ATOM 610 C C . ALA A 1 83 ? -17.567 -8.417 78.989 1.00 50.22 83 ALA A C 1
ATOM 612 O O . ALA A 1 83 ? -16.376 -8.046 79.131 1.00 50.22 83 ALA A O 1
#

Organism: NCBI:txid163361

Radius of gyration: 31.28 Å; chains: 1; bounding box: 53×14×100 Å

Secondary structure (DSSP, 8-state):
--S--HHHHHHHHHHHHHHHHHHHHHHHHHHHHHHHHT-SS--HHHHHH-HHHHHHS--SS-S----SS-----PPPPPPPP-